Protein AF-A0A163G8I9-F1 (afdb_monomer)

Mean predicted aligned error: 6.13 Å

Solvent-accessible surface area (backbone atoms only — not comp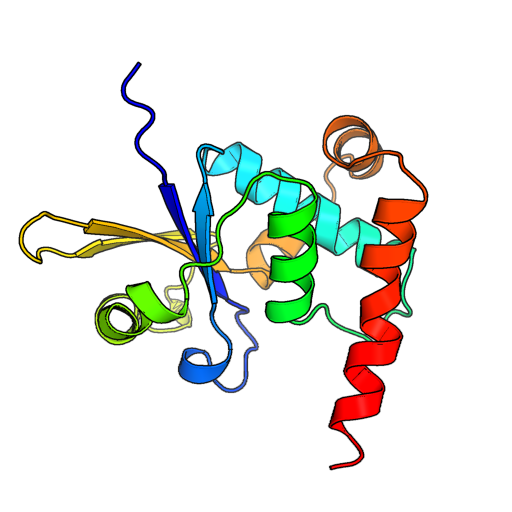arable to full-atom values): 9207 Å² total; per-residue (Å²): 129,90,78,72,63,41,36,38,33,45,38,50,80,87,49,94,46,57,88,78,56,42,41,29,35,36,25,78,66,50,70,73,62,44,51,52,45,52,28,35,52,53,53,52,34,59,74,70,38,67,82,91,63,77,91,50,61,69,58,51,46,55,50,37,40,73,74,64,72,32,40,85,36,36,83,78,48,53,86,50,52,78,75,70,69,72,63,79,93,72,65,53,50,59,49,78,37,81,42,90,52,94,72,74,42,64,38,35,36,35,27,52,53,47,35,44,59,70,49,57,90,52,71,55,66,64,47,35,66,74,68,46,75,94,43,72,67,50,55,50,58,55,49,48,47,62,65,60,59,63,61,66,76,76,116

Organism: NCBI:txid59843

Nearest PDB structures (foldseek):
  8wz4-assembly1_C  TM=2.226E-01  e=1.730E-01  Human respiratory syncytial virus A2

Foldseek 3Di:
DPLQWAKEWEDALPDPDCLPQIWIKTGSDDDVLVLLLLLLLQVLLPVQDPPVDGDGPVLVVVLCVVFVVMGTCRVVCSVVVVQVDDDSVPDAQWDWGFDVDVVIDIYIYGHSVNSNVVCPPPPSVVSNVVNPDPDPVSSVSSHCVVVVVVVVVVD

pLDDT: mean 85.84, std 14.05, range [36.91, 97.31]

Radius of gyration: 15.56 Å; Cα contacts (8 Å, |Δi|>4): 188; chains: 1; bounding box: 34×44×44 Å

Secondary structure (DSSP, 8-state):
-----EEEEEE-TT-S-HHHH-EEEEESS-HHHHHHHHHHHHHHHHHHS-TTPPPPHHHHHHHHHHHS-PEE-HHHHGGGGGGG---GGG--SEEEEEE-SSS-EEEEEEEHHHHHHHHTTS-HHHHHHHHS---HHHHHHHHTHHHHHHHSS--

Sequence (155 aa):
MDTSENTYKITHYYSRNHEKYSVFVQTEINLPQFIDILGAIIFKFEELVPEQDCMDEQHLISILTKFFNVKDVTKKCQGHMKYTRIPLDQWEITNTFLISDNPTFVITQIDLYEVREFCNGIDLNEKMENLLPQSKEFELEIRRGHEFYYSRVST

Structure (mmCIF, N/CA/C/O backbone):
data_AF-A0A163G8I9-F1
#
_entry.id   AF-A0A163G8I9-F1
#
loop_
_atom_site.group_PDB
_atom_site.id
_atom_site.type_symbol
_atom_site.label_atom_id
_atom_site.label_alt_id
_atom_site.label_comp_id
_atom_site.label_asym_id
_atom_site.label_entity_id
_atom_site.label_seq_id
_atom_site.pdbx_PDB_ins_code
_atom_site.Cartn_x
_atom_site.Cartn_y
_atom_site.Cartn_z
_atom_site.occupancy
_atom_site.B_iso_or_equiv
_atom_site.auth_seq_id
_atom_site.auth_comp_id
_atom_site.auth_asym_id
_atom_site.auth_atom_id
_atom_site.pdbx_PDB_model_num
ATOM 1 N N . MET A 1 1 ? -14.678 16.054 -12.159 1.00 39.62 1 MET A N 1
ATOM 2 C CA . MET A 1 1 ? -13.207 15.966 -12.191 1.00 39.62 1 MET A CA 1
ATOM 3 C C . MET A 1 1 ? -12.906 14.571 -12.671 1.00 39.62 1 MET A C 1
ATOM 5 O O . MET A 1 1 ? -13.519 13.653 -12.149 1.00 39.62 1 MET A O 1
ATOM 9 N N . ASP A 1 2 ? -12.101 14.437 -13.716 1.00 38.75 2 ASP A N 1
ATOM 10 C CA . ASP A 1 2 ? -11.660 13.132 -14.201 1.00 38.75 2 ASP A CA 1
ATOM 11 C C . ASP A 1 2 ? -10.697 12.592 -13.133 1.00 38.75 2 ASP A C 1
AT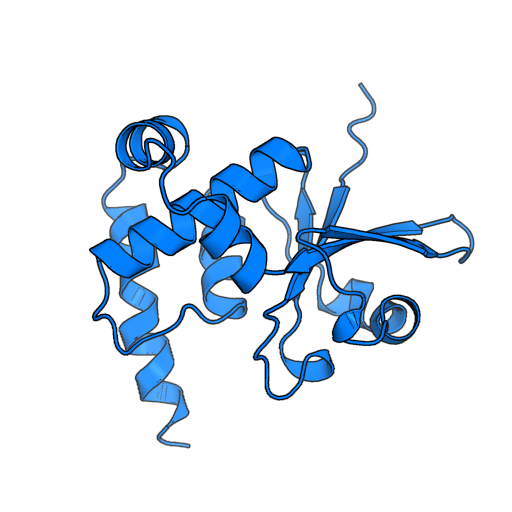OM 13 O O . ASP A 1 2 ? -9.550 13.032 -13.050 1.00 38.75 2 ASP A O 1
ATOM 17 N N . THR A 1 3 ? -11.195 11.794 -12.187 1.00 47.97 3 THR A N 1
ATOM 18 C CA . THR A 1 3 ? -10.354 11.183 -11.155 1.00 47.97 3 THR A CA 1
ATOM 19 C C . THR A 1 3 ? -9.612 10.030 -11.811 1.00 47.97 3 THR A C 1
ATOM 21 O O . THR A 1 3 ? -10.087 8.900 -11.874 1.00 47.97 3 THR A O 1
ATOM 24 N N . SER A 1 4 ? -8.448 10.328 -12.391 1.00 73.38 4 SER A N 1
ATOM 25 C CA . SER A 1 4 ? -7.577 9.285 -12.916 1.00 73.38 4 SER A CA 1
ATOM 26 C C . SER A 1 4 ? -7.119 8.409 -11.751 1.00 73.38 4 SER A C 1
ATOM 28 O O . SER A 1 4 ? -6.387 8.878 -10.880 1.00 73.38 4 SE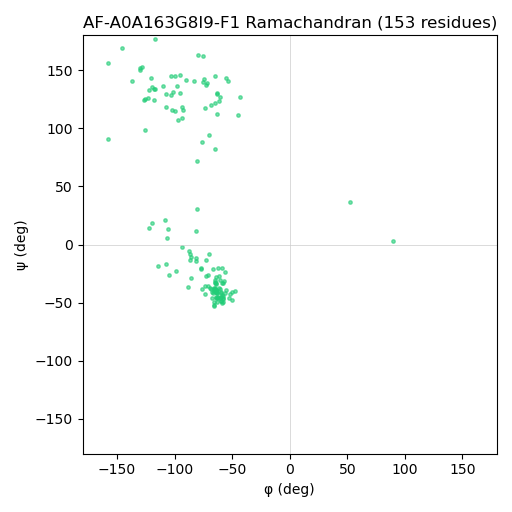R A O 1
ATOM 30 N N . GLU A 1 5 ? -7.563 7.155 -11.720 1.00 87.19 5 GLU A N 1
ATOM 31 C CA . GLU A 1 5 ? -7.122 6.184 -10.720 1.00 87.19 5 GLU A CA 1
ATOM 32 C C . GLU A 1 5 ? -5.603 5.975 -10.826 1.00 87.19 5 GLU A C 1
ATOM 34 O O . GLU A 1 5 ? -5.068 5.661 -11.895 1.00 87.19 5 GLU A O 1
ATOM 39 N N . ASN A 1 6 ? -4.900 6.128 -9.706 1.00 94.06 6 ASN A N 1
ATOM 40 C CA . ASN A 1 6 ? -3.476 5.843 -9.593 1.00 94.06 6 ASN A CA 1
ATOM 41 C C . ASN A 1 6 ? -3.263 4.332 -9.539 1.00 94.06 6 ASN A C 1
ATOM 43 O O . ASN A 1 6 ? -4.017 3.630 -8.867 1.00 94.06 6 ASN A O 1
ATOM 47 N N . THR A 1 7 ? -2.224 3.828 -10.210 1.00 96.00 7 THR A N 1
ATOM 48 C CA . THR A 1 7 ? -1.824 2.417 -10.102 1.00 96.00 7 THR A CA 1
ATOM 49 C C . THR A 1 7 ? -0.540 2.296 -9.295 1.00 96.00 7 THR A C 1
ATOM 51 O O . THR A 1 7 ? 0.513 2.788 -9.711 1.00 96.00 7 THR A O 1
ATOM 54 N N . TYR A 1 8 ? -0.620 1.587 -8.173 1.00 96.81 8 TYR A N 1
ATOM 55 C CA . TYR A 1 8 ? 0.517 1.311 -7.305 1.00 96.81 8 TYR A CA 1
ATOM 56 C C . TYR A 1 8 ? 0.911 -0.159 -7.368 1.00 96.81 8 TYR A C 1
ATOM 58 O O . TYR A 1 8 ? 0.052 -1.039 -7.328 1.00 96.81 8 TYR A O 1
ATOM 66 N N . LYS A 1 9 ? 2.215 -0.426 -7.450 1.00 95.88 9 LYS A N 1
ATOM 67 C CA . LYS A 1 9 ? 2.798 -1.752 -7.226 1.00 95.88 9 LYS A CA 1
ATOM 68 C C . LYS A 1 9 ? 3.349 -1.781 -5.808 1.00 95.88 9 LYS A C 1
ATOM 70 O O . LYS A 1 9 ? 4.303 -1.072 -5.520 1.00 95.88 9 LYS A O 1
ATOM 75 N N . ILE A 1 10 ? 2.784 -2.606 -4.947 1.00 95.44 10 ILE A N 1
ATOM 76 C CA . ILE A 1 10 ? 3.254 -2.780 -3.577 1.00 95.44 10 ILE A CA 1
ATOM 77 C C . ILE A 1 10 ? 4.192 -3.987 -3.547 1.00 95.44 10 ILE A C 1
ATOM 79 O O . ILE A 1 10 ? 3.885 -5.050 -4.096 1.00 95.44 10 ILE A O 1
ATOM 83 N N . THR A 1 11 ? 5.365 -3.806 -2.953 1.00 92.88 11 THR A N 1
ATOM 84 C CA . THR A 1 11 ? 6.386 -4.844 -2.807 1.00 92.88 11 THR A CA 1
ATOM 85 C C . THR A 1 11 ? 7.134 -4.658 -1.494 1.00 92.88 11 THR A C 1
ATOM 87 O O . THR A 1 11 ? 7.014 -3.621 -0.854 1.00 92.88 11 THR A O 1
ATOM 90 N N . HIS A 1 12 ? 7.932 -5.650 -1.120 1.00 90.44 12 HIS A N 1
ATOM 91 C CA . HIS A 1 12 ? 8.833 -5.576 0.018 1.00 90.44 12 HIS A CA 1
ATOM 92 C C . HIS A 1 12 ? 10.280 -5.837 -0.422 1.00 90.44 12 HIS A C 1
ATOM 94 O O . HIS A 1 12 ? 10.521 -6.808 -1.146 1.00 90.44 12 HIS A O 1
ATOM 100 N N . TYR A 1 13 ? 11.236 -5.014 0.018 1.00 87.44 13 TYR A N 1
ATOM 101 C CA . TYR A 1 13 ? 12.664 -5.096 -0.321 1.00 87.44 13 TYR A CA 1
ATOM 102 C C . TYR A 1 13 ? 13.239 -6.490 -0.061 1.00 87.44 13 TYR A C 1
ATOM 104 O O . TYR A 1 13 ? 13.875 -7.092 -0.921 1.00 87.44 13 TYR A O 1
ATOM 112 N N . TYR A 1 14 ? 12.923 -7.063 1.102 1.00 85.44 14 TYR A N 1
ATOM 113 C CA . TYR A 1 14 ? 13.361 -8.409 1.492 1.00 85.44 14 TYR A CA 1
ATOM 114 C C . TYR A 1 14 ? 12.518 -9.560 0.910 1.00 85.44 14 TYR A C 1
ATOM 116 O O . TYR A 1 14 ? 12.641 -10.705 1.355 1.00 85.44 14 TYR A O 1
ATOM 124 N N . SER A 1 15 ? 11.639 -9.297 -0.063 1.00 85.06 15 SER A N 1
ATOM 125 C CA . SER A 1 15 ? 10.821 -10.354 -0.661 1.00 85.06 15 SER A CA 1
ATOM 126 C C . SER A 1 15 ? 11.696 -11.395 -1.362 1.00 85.06 15 SER A C 1
ATOM 128 O O . SER A 1 15 ? 12.526 -11.086 -2.212 1.00 85.06 15 SER A O 1
ATOM 130 N N . ARG A 1 16 ? 11.466 -12.679 -1.060 1.00 83.38 16 ARG A N 1
ATOM 131 C CA . ARG A 1 16 ? 12.202 -13.793 -1.691 1.00 83.38 16 ARG A CA 1
ATOM 132 C C . ARG A 1 16 ? 11.906 -13.935 -3.186 1.00 83.38 16 ARG A C 1
ATOM 134 O O . ARG A 1 16 ? 12.649 -14.610 -3.894 1.00 83.38 16 ARG A O 1
ATOM 141 N N . ASN A 1 17 ? 10.780 -13.388 -3.644 1.00 86.19 17 ASN A N 1
ATOM 142 C CA . ASN A 1 17 ? 10.371 -13.419 -5.041 1.00 86.19 17 ASN A CA 1
ATOM 143 C C . ASN A 1 17 ? 9.376 -12.285 -5.334 1.00 86.19 17 ASN A C 1
ATOM 145 O O . ASN A 1 17 ? 8.162 -12.473 -5.238 1.00 86.19 17 ASN A O 1
ATOM 149 N N . HIS A 1 18 ? 9.893 -11.130 -5.749 1.00 86.38 18 HIS A N 1
ATOM 150 C CA . HIS A 1 18 ? 9.067 -9.976 -6.116 1.00 86.38 18 HIS A CA 1
ATOM 151 C C . HIS A 1 18 ? 8.070 -10.294 -7.241 1.00 86.38 18 HIS A C 1
ATOM 153 O O . HIS A 1 18 ? 6.957 -9.789 -7.242 1.00 86.38 18 HIS A O 1
ATOM 159 N N . GLU A 1 19 ? 8.412 -11.173 -8.189 1.00 84.75 19 GLU A N 1
ATOM 160 C CA . GLU A 1 19 ? 7.488 -11.538 -9.273 1.00 84.75 19 GLU A CA 1
ATOM 161 C C . GLU A 1 19 ? 6.235 -12.256 -8.782 1.00 84.75 19 GLU A C 1
ATOM 163 O O . GLU A 1 19 ? 5.166 -12.109 -9.372 1.00 84.75 19 GLU A O 1
ATOM 168 N N . LYS A 1 20 ? 6.382 -13.039 -7.714 1.00 84.56 20 LYS A N 1
ATOM 169 C CA . LYS A 1 20 ? 5.303 -13.830 -7.132 1.00 84.56 20 LYS A CA 1
ATOM 170 C C . LYS A 1 20 ? 4.506 -13.052 -6.089 1.00 84.56 20 LYS A C 1
ATOM 172 O O . LYS A 1 20 ? 3.305 -13.282 -5.978 1.00 84.56 20 LYS A O 1
ATOM 177 N N . TYR A 1 21 ? 5.176 -12.207 -5.308 1.00 86.81 21 TYR A N 1
ATOM 178 C CA . TYR A 1 21 ? 4.594 -11.604 -4.108 1.00 86.81 21 TYR A CA 1
ATOM 179 C C . TYR A 1 21 ? 4.264 -10.120 -4.251 1.00 86.81 21 TYR A C 1
ATOM 181 O O . TYR A 1 21 ? 3.461 -9.627 -3.471 1.00 86.81 21 TYR A O 1
ATOM 189 N N . SER A 1 22 ? 4.803 -9.408 -5.251 1.00 91.31 22 SER A N 1
ATOM 190 C CA . SER A 1 22 ? 4.345 -8.042 -5.519 1.00 91.31 22 SER A CA 1
ATOM 191 C C . SER A 1 22 ? 2.889 -8.036 -5.966 1.00 91.31 22 SER A C 1
ATOM 193 O O . SER A 1 22 ? 2.434 -8.904 -6.717 1.00 91.31 22 SER A O 1
ATOM 195 N N . VAL A 1 23 ? 2.181 -6.996 -5.553 1.00 94.19 23 VAL A N 1
ATOM 196 C CA . VAL A 1 23 ? 0.752 -6.843 -5.809 1.00 94.19 23 VAL A CA 1
ATOM 197 C C . VAL A 1 23 ? 0.474 -5.488 -6.432 1.00 94.19 23 VAL A C 1
ATOM 199 O O . VAL A 1 23 ? 1.235 -4.544 -6.230 1.00 94.19 23 VAL A O 1
ATOM 202 N N . PHE A 1 24 ? -0.593 -5.385 -7.219 1.00 95.50 24 PHE A N 1
ATOM 203 C CA . PHE A 1 24 ? -0.965 -4.131 -7.867 1.00 95.50 24 PHE A CA 1
ATOM 204 C C . PHE A 1 24 ? -2.339 -3.683 -7.425 1.00 95.50 24 PHE A C 1
ATOM 206 O O . PHE A 1 24 ? -3.289 -4.466 -7.422 1.00 95.50 24 PHE A O 1
ATOM 213 N N . VAL A 1 25 ? -2.449 -2.395 -7.136 1.00 96.81 25 VAL A N 1
ATOM 214 C CA . VAL A 1 25 ? -3.691 -1.777 -6.703 1.00 96.81 25 VAL A CA 1
ATOM 215 C C . VAL A 1 25 ? -4.011 -0.525 -7.507 1.00 96.81 25 VAL A C 1
ATOM 217 O O . VAL A 1 25 ? -3.108 0.166 -7.978 1.00 96.81 25 VAL A O 1
ATOM 220 N N . GLN A 1 26 ? -5.303 -0.240 -7.658 1.00 96.94 26 GLN A N 1
ATOM 221 C CA . GLN A 1 26 ? -5.823 0.999 -8.229 1.00 96.94 26 GLN A CA 1
ATOM 222 C C . GLN A 1 26 ? -6.646 1.766 -7.197 1.00 96.94 26 GLN A C 1
ATOM 224 O O . GLN A 1 26 ? -7.469 1.175 -6.496 1.00 96.94 26 GLN A O 1
ATOM 229 N N . THR A 1 27 ? -6.414 3.073 -7.088 1.00 96.56 27 THR A N 1
ATOM 230 C CA . THR A 1 27 ? -7.103 3.934 -6.118 1.00 96.56 27 THR A CA 1
ATOM 231 C C . THR A 1 27 ? -7.085 5.402 -6.538 1.00 96.56 27 THR A C 1
ATOM 233 O O . THR A 1 27 ? -6.203 5.841 -7.270 1.00 96.56 27 THR A O 1
ATOM 236 N N . GLU A 1 28 ? -8.046 6.180 -6.051 1.00 95.88 28 GLU A N 1
ATOM 237 C 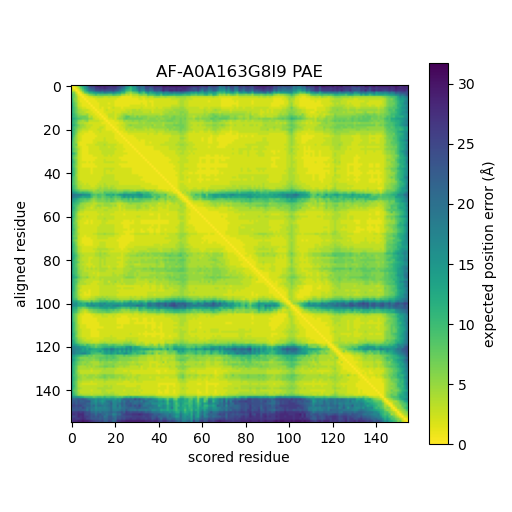CA . GLU A 1 28 ? -8.054 7.643 -6.181 1.00 95.88 28 GLU A CA 1
ATOM 238 C C . GLU A 1 28 ? -7.169 8.329 -5.124 1.00 95.88 28 GLU A C 1
ATOM 240 O O . GLU A 1 28 ? -6.887 9.523 -5.229 1.00 95.88 28 GLU A O 1
ATOM 245 N N . ILE A 1 29 ? -6.707 7.583 -4.112 1.00 95.75 29 ILE A N 1
A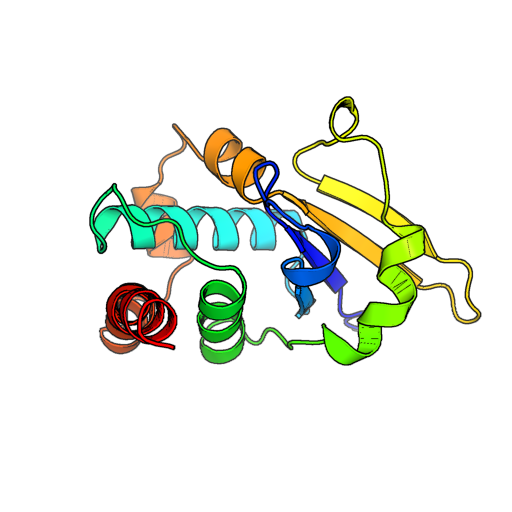TOM 246 C CA . ILE A 1 29 ? -5.795 8.088 -3.083 1.00 95.75 29 ILE A CA 1
ATOM 247 C C . ILE A 1 29 ? -4.478 8.490 -3.757 1.00 95.75 29 ILE A C 1
ATOM 249 O O . ILE A 1 29 ? -3.917 7.732 -4.551 1.00 95.75 29 ILE A O 1
ATOM 253 N N . ASN A 1 30 ? -3.999 9.699 -3.464 1.00 95.31 30 ASN A N 1
ATOM 254 C CA . ASN A 1 30 ? -2.727 10.190 -3.991 1.00 95.31 30 ASN A CA 1
ATOM 255 C C . ASN A 1 30 ? -1.530 9.539 -3.280 1.00 95.31 30 ASN A C 1
ATOM 257 O O . ASN A 1 30 ? -1.658 9.006 -2.181 1.00 95.31 30 ASN A O 1
ATOM 261 N N . LEU A 1 31 ? -0.349 9.615 -3.894 1.00 95.00 31 LEU A N 1
ATOM 262 C CA . LEU A 1 31 ? 0.820 8.865 -3.434 1.00 95.00 31 LEU A CA 1
ATOM 263 C C . LEU A 1 31 ? 1.249 9.207 -1.990 1.00 95.00 31 LEU A C 1
ATOM 265 O O . LEU A 1 31 ? 1.401 8.264 -1.216 1.00 95.00 31 LEU A O 1
ATOM 269 N N . PRO A 1 32 ? 1.394 10.487 -1.580 1.00 93.69 32 PRO A N 1
ATOM 270 C CA . PRO A 1 32 ? 1.738 10.814 -0.193 1.00 93.69 32 PRO A CA 1
ATOM 271 C C . PRO A 1 32 ? 0.738 10.261 0.827 1.00 93.69 32 PRO A C 1
ATOM 273 O O . PRO A 1 32 ? 1.134 9.613 1.791 1.00 93.69 32 PRO A O 1
ATOM 276 N N . GLN A 1 33 ? -0.562 10.449 0.580 1.00 94.44 33 GLN A N 1
ATOM 277 C CA . GLN A 1 33 ? -1.605 9.940 1.470 1.00 94.44 33 GLN A CA 1
ATOM 278 C C . GLN A 1 33 ? -1.613 8.408 1.509 1.00 94.44 33 GLN A C 1
ATOM 280 O O . GLN A 1 33 ? -1.848 7.814 2.558 1.00 94.44 33 GLN A O 1
ATOM 285 N N . PHE A 1 34 ? -1.353 7.759 0.374 1.00 96.31 34 PHE A N 1
ATOM 286 C CA . PHE A 1 34 ? -1.312 6.307 0.302 1.00 96.31 34 PHE A CA 1
ATOM 287 C C . PHE A 1 34 ? -0.121 5.736 1.079 1.00 96.31 34 PHE A C 1
ATOM 289 O O . PHE A 1 34 ? -0.303 4.774 1.816 1.00 96.31 34 PHE A O 1
ATOM 296 N N . ILE A 1 35 ? 1.061 6.360 0.996 1.00 95.06 35 ILE A N 1
ATOM 297 C CA . ILE A 1 35 ? 2.234 6.007 1.817 1.00 95.06 35 ILE A CA 1
ATOM 298 C C . ILE A 1 35 ? 1.908 6.118 3.310 1.00 95.06 35 ILE A C 1
ATOM 300 O O . ILE A 1 35 ? 2.201 5.193 4.063 1.00 95.06 35 ILE A O 1
ATOM 304 N N . ASP A 1 36 ? 1.253 7.203 3.729 1.00 93.81 36 ASP A N 1
ATOM 305 C CA . ASP A 1 36 ? 0.873 7.393 5.132 1.00 93.81 36 ASP A CA 1
ATOM 306 C C . ASP A 1 36 ? -0.125 6.330 5.618 1.00 93.81 36 ASP A C 1
ATOM 308 O O . ASP A 1 36 ? 0.013 5.816 6.728 1.00 93.81 36 ASP A O 1
ATOM 312 N N . ILE A 1 37 ? -1.102 5.956 4.782 1.00 95.88 37 ILE A N 1
ATOM 313 C CA . ILE A 1 37 ? -2.048 4.870 5.080 1.00 95.88 37 ILE A CA 1
ATOM 314 C C . ILE A 1 37 ? -1.314 3.532 5.206 1.00 95.88 37 ILE A C 1
ATOM 316 O O . ILE A 1 37 ? -1.559 2.793 6.158 1.00 95.88 37 ILE A O 1
ATOM 320 N N . LEU A 1 38 ? -0.408 3.221 4.274 1.00 95.75 38 LEU A N 1
ATOM 321 C CA . LEU A 1 38 ? 0.389 1.995 4.312 1.00 95.75 38 LEU A CA 1
ATOM 322 C C . LEU A 1 38 ? 1.233 1.922 5.588 1.00 95.75 38 LEU A C 1
ATOM 324 O O . LEU A 1 38 ? 1.181 0.913 6.288 1.00 95.75 38 LEU A O 1
ATOM 328 N N . GLY A 1 39 ? 1.941 3.002 5.925 1.00 93.81 39 GLY A N 1
ATOM 329 C CA . GLY A 1 39 ? 2.712 3.100 7.162 1.00 93.81 39 GLY A CA 1
ATOM 330 C C . GLY A 1 39 ? 1.833 2.895 8.396 1.00 93.81 39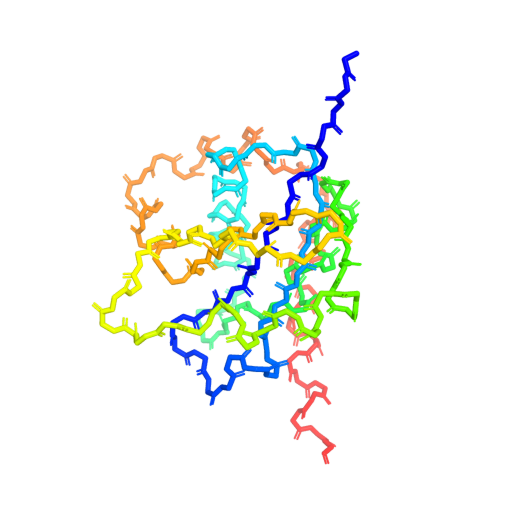 GLY A C 1
ATOM 331 O O . GLY A 1 39 ? 2.136 2.047 9.231 1.00 93.81 39 GLY A O 1
ATOM 332 N N . ALA A 1 40 ? 0.699 3.595 8.486 1.00 94.69 40 ALA A N 1
ATOM 333 C CA . ALA A 1 40 ? -0.228 3.454 9.608 1.00 94.69 40 ALA A CA 1
ATOM 334 C C . ALA A 1 40 ? -0.767 2.017 9.752 1.00 94.69 40 ALA A C 1
ATOM 336 O O . ALA A 1 40 ? -0.850 1.507 10.867 1.00 94.69 40 ALA A O 1
ATOM 337 N N . ILE A 1 41 ? -1.090 1.339 8.644 1.00 94.69 41 ILE A N 1
ATOM 338 C CA . ILE A 1 41 ? -1.525 -0.067 8.659 1.00 94.69 41 ILE A CA 1
ATOM 339 C C . ILE A 1 41 ? -0.408 -0.986 9.173 1.00 94.69 41 ILE A C 1
ATOM 341 O O . ILE A 1 41 ? -0.688 -1.853 10.003 1.00 94.69 41 ILE A O 1
ATOM 345 N N . ILE A 1 42 ? 0.835 -0.798 8.710 1.00 92.81 42 ILE A N 1
ATOM 346 C CA . ILE A 1 42 ? 1.997 -1.588 9.153 1.00 92.81 42 ILE A CA 1
ATOM 347 C C . ILE A 1 42 ? 2.189 -1.439 10.664 1.00 92.81 42 ILE A C 1
ATOM 349 O O . ILE A 1 42 ? 2.222 -2.441 11.374 1.00 92.81 42 ILE A O 1
ATOM 353 N N . PHE A 1 43 ? 2.218 -0.208 11.178 1.00 91.69 43 PHE A N 1
ATOM 354 C CA . PHE A 1 43 ? 2.385 0.021 12.615 1.00 91.69 43 PHE A CA 1
ATOM 355 C C . PHE A 1 43 ? 1.206 -0.496 13.435 1.00 91.69 43 PHE A C 1
ATOM 357 O O . PHE A 1 43 ? 1.410 -1.082 14.498 1.00 91.69 43 PHE A O 1
ATOM 364 N N . LYS A 1 44 ? -0.029 -0.367 12.934 1.00 92.75 44 LYS A N 1
ATOM 365 C CA . LYS A 1 44 ? -1.184 -0.949 13.624 1.00 92.75 44 LYS A CA 1
ATOM 366 C C . LYS A 1 44 ? -1.111 -2.473 13.662 1.00 92.75 44 LYS A C 1
ATOM 368 O O . LYS A 1 44 ? -1.561 -3.084 14.624 1.00 92.75 44 LYS A O 1
ATOM 373 N N . PHE A 1 45 ? -0.546 -3.106 12.640 1.00 91.88 45 PHE A N 1
ATOM 374 C CA . PHE A 1 45 ? -0.288 -4.540 12.668 1.00 91.88 45 PHE A CA 1
ATOM 375 C C . PHE A 1 45 ? 0.789 -4.908 13.689 1.00 91.88 45 PHE A C 1
ATOM 377 O O . PHE A 1 45 ? 0.532 -5.798 14.492 1.00 91.88 45 PHE A O 1
ATOM 384 N N . GLU A 1 46 ? 1.912 -4.185 13.737 1.00 89.44 46 GLU A N 1
ATOM 385 C CA . GLU A 1 46 ? 2.959 -4.366 14.759 1.00 89.44 46 GLU A CA 1
ATOM 386 C C . GLU A 1 46 ? 2.417 -4.167 16.198 1.00 89.44 46 GLU A C 1
ATOM 388 O O . GLU A 1 46 ? 2.845 -4.852 17.123 1.00 89.44 46 GLU A O 1
ATOM 393 N N . GLU A 1 47 ? 1.434 -3.277 16.407 1.00 89.12 47 GLU A N 1
ATOM 394 C CA . GLU A 1 47 ? 0.766 -3.079 17.708 1.00 89.12 47 GLU A CA 1
ATOM 395 C C . GLU A 1 47 ? -0.119 -4.276 18.104 1.00 89.12 47 GLU A C 1
ATOM 397 O O . GLU A 1 47 ? -0.244 -4.627 19.282 1.00 89.12 47 GLU A O 1
ATOM 402 N N . LEU A 1 48 ? -0.797 -4.883 17.127 1.00 89.00 48 LEU A N 1
ATOM 403 C CA . LEU A 1 48 ? -1.834 -5.883 17.378 1.00 89.00 48 LEU A CA 1
ATOM 404 C C . LEU A 1 48 ? -1.335 -7.330 17.239 1.00 89.00 48 LEU A C 1
ATOM 406 O O . LEU A 1 48 ? -1.967 -8.229 17.802 1.00 89.00 48 LEU A O 1
ATOM 410 N N . VAL A 1 49 ? -0.257 -7.580 16.502 1.00 85.75 49 VAL A N 1
ATOM 411 C CA . VAL A 1 49 ? 0.243 -8.916 16.145 1.00 85.75 49 VAL A CA 1
ATOM 412 C C . VAL A 1 49 ? 1.672 -9.090 16.682 1.00 85.75 49 VAL A C 1
ATOM 414 O O . VAL A 1 49 ? 2.419 -8.118 16.715 1.00 85.75 49 VAL A O 1
ATOM 417 N N . PRO A 1 50 ? 2.066 -10.291 17.158 1.00 79.06 50 PRO A N 1
ATOM 418 C CA . PRO A 1 50 ? 3.411 -10.514 17.685 1.00 79.06 50 PRO A CA 1
ATOM 419 C C . PRO A 1 50 ? 4.532 -10.136 16.703 1.00 79.06 50 PRO A C 1
ATOM 421 O O . PRO A 1 50 ? 4.437 -10.412 15.512 1.00 79.06 50 PRO A O 1
ATOM 424 N N . GLU A 1 51 ? 5.626 -9.590 17.238 1.00 68.38 51 GLU A N 1
ATOM 425 C CA . GLU A 1 51 ? 6.765 -9.016 16.496 1.00 68.38 51 GLU A CA 1
ATOM 426 C C . GLU A 1 51 ? 7.435 -9.981 15.500 1.00 68.38 51 GLU A C 1
ATOM 428 O O . GLU A 1 51 ? 8.069 -9.552 14.540 1.00 68.38 51 GLU A O 1
ATOM 433 N N . GLN A 1 52 ? 7.303 -11.296 15.703 1.00 68.81 52 GLN A N 1
ATOM 434 C CA . GLN A 1 52 ? 7.864 -12.289 14.785 1.00 68.81 52 GLN A CA 1
ATOM 435 C C . GLN A 1 52 ? 7.127 -12.412 13.439 1.00 68.81 52 GLN A C 1
ATOM 437 O O . GLN A 1 52 ? 7.658 -13.057 12.530 1.00 68.81 52 GLN A O 1
ATOM 442 N N . ASP A 1 53 ? 5.925 -11.844 13.313 1.00 73.38 53 ASP A N 1
ATOM 443 C CA . ASP A 1 53 ? 5.125 -11.919 12.094 1.00 73.38 53 ASP A CA 1
ATOM 444 C C . ASP A 1 53 ? 5.301 -10.647 11.252 1.00 73.38 53 ASP A C 1
ATOM 446 O O . ASP A 1 53 ? 5.241 -9.529 11.755 1.00 73.38 53 ASP A O 1
ATOM 450 N N . CYS A 1 54 ? 5.464 -10.816 9.939 1.00 76.00 54 CYS A N 1
ATOM 451 C CA . CYS A 1 54 ? 5.426 -9.714 8.976 1.00 76.00 54 CYS A CA 1
ATOM 452 C C . CYS A 1 54 ? 4.086 -9.720 8.239 1.00 76.00 54 CYS A C 1
ATOM 454 O O . CYS A 1 54 ? 3.560 -10.787 7.915 1.00 76.00 54 CYS A O 1
ATOM 456 N N . MET A 1 55 ? 3.566 -8.538 7.903 1.00 83.44 55 MET A N 1
ATOM 457 C CA . MET A 1 55 ? 2.373 -8.438 7.065 1.00 83.44 55 MET A CA 1
ATOM 458 C C . MET A 1 55 ? 2.670 -8.902 5.626 1.00 83.44 55 MET A C 1
ATOM 460 O O . MET A 1 55 ? 3.503 -8.321 4.937 1.00 83.44 55 MET A O 1
ATOM 464 N N . ASP A 1 56 ? 1.961 -9.930 5.163 1.00 84.00 56 ASP A N 1
ATOM 465 C CA . ASP A 1 56 ? 1.929 -10.403 3.776 1.00 84.00 56 ASP A CA 1
ATOM 466 C C . ASP A 1 56 ? 1.109 -9.455 2.903 1.00 84.00 56 ASP A C 1
ATOM 468 O O . ASP A 1 56 ? 0.076 -8.906 3.301 1.00 84.00 56 ASP A O 1
ATOM 472 N N . GLU A 1 57 ? 1.575 -9.273 1.672 1.00 85.12 57 GLU A N 1
ATOM 473 C CA . GLU A 1 57 ? 1.018 -8.302 0.742 1.00 85.12 57 GLU A CA 1
ATOM 474 C C . GLU A 1 57 ? -0.442 -8.613 0.357 1.00 85.12 57 GLU A C 1
ATOM 476 O O . GLU A 1 57 ? -1.210 -7.695 0.067 1.00 85.12 57 GLU A O 1
ATOM 481 N N . GLN A 1 58 ? -0.874 -9.881 0.387 1.00 84.19 58 GLN A N 1
ATOM 482 C CA . GLN A 1 58 ? -2.275 -10.260 0.146 1.00 84.19 58 GLN A CA 1
ATOM 483 C C . GLN A 1 58 ? -3.175 -9.905 1.330 1.00 84.19 58 GLN A C 1
ATOM 485 O O . GLN A 1 58 ? -4.326 -9.510 1.131 1.00 84.19 58 GLN A O 1
ATOM 490 N N . HIS A 1 59 ? -2.658 -10.025 2.554 1.00 89.25 59 HIS A N 1
ATOM 491 C CA . HIS A 1 59 ? -3.367 -9.571 3.750 1.00 89.25 59 HIS A CA 1
ATOM 492 C C . HIS A 1 59 ? -3.508 -8.044 3.744 1.00 89.25 59 HIS A C 1
ATOM 494 O O . HIS A 1 59 ? -4.599 -7.521 3.965 1.00 89.25 59 HIS A O 1
ATOM 500 N N . LEU A 1 60 ? -2.453 -7.324 3.358 1.00 92.38 60 LEU A N 1
ATOM 501 C CA . LEU A 1 60 ? -2.526 -5.880 3.149 1.00 92.38 60 LEU A CA 1
ATOM 502 C C . LEU A 1 60 ? -3.590 -5.500 2.101 1.00 92.38 60 LEU A C 1
ATOM 504 O O . LEU A 1 60 ? -4.393 -4.598 2.342 1.00 92.38 60 LEU A O 1
ATOM 508 N N . ILE A 1 61 ? -3.663 -6.202 0.961 1.00 92.75 61 ILE A N 1
ATOM 509 C CA . ILE A 1 61 ? -4.721 -5.963 -0.039 1.00 92.75 61 ILE A CA 1
ATOM 510 C C . ILE A 1 61 ? -6.114 -6.165 0.549 1.00 92.75 61 ILE A C 1
ATOM 512 O O . ILE A 1 61 ? -7.008 -5.365 0.258 1.00 92.75 61 ILE A O 1
ATOM 516 N N . SER A 1 62 ? -6.344 -7.222 1.336 1.00 92.44 62 SER A N 1
ATOM 517 C CA . SER A 1 62 ? -7.683 -7.480 1.880 1.00 92.44 62 SER A CA 1
ATOM 518 C C . SER A 1 62 ? -8.146 -6.328 2.776 1.00 92.44 62 SER A C 1
ATOM 520 O O . SER A 1 62 ? -9.300 -5.909 2.694 1.00 92.44 62 SER A O 1
ATOM 522 N N . ILE A 1 63 ? -7.228 -5.741 3.548 1.00 95.06 63 ILE A N 1
ATOM 523 C CA . ILE A 1 63 ? -7.485 -4.544 4.354 1.00 95.06 63 ILE A CA 1
ATOM 524 C C . ILE A 1 63 ? -7.770 -3.332 3.454 1.00 95.06 63 ILE A C 1
ATOM 526 O O . ILE A 1 63 ? -8.796 -2.666 3.609 1.00 95.06 63 ILE A O 1
ATOM 530 N N . LEU A 1 64 ? -6.894 -3.056 2.485 1.00 96.75 64 LEU A N 1
ATOM 531 C CA . LEU A 1 64 ? -7.012 -1.900 1.591 1.00 96.75 64 LEU A CA 1
ATOM 532 C C . LEU A 1 64 ? -8.317 -1.915 0.786 1.00 96.75 64 LEU A C 1
ATOM 534 O O . LEU A 1 64 ? -9.019 -0.905 0.694 1.00 96.75 64 LEU A O 1
ATOM 538 N N . THR A 1 65 ? -8.668 -3.071 0.229 1.00 95.56 65 THR A N 1
ATOM 539 C CA . THR A 1 65 ? -9.888 -3.244 -0.571 1.00 95.56 65 THR A CA 1
ATOM 540 C C . THR A 1 65 ? -11.151 -3.077 0.262 1.00 95.56 65 THR A C 1
ATOM 542 O O . THR A 1 65 ? -12.116 -2.465 -0.194 1.00 95.56 65 THR A O 1
ATOM 545 N N . LYS A 1 66 ? -11.136 -3.571 1.502 1.00 96.19 66 LYS A N 1
ATOM 546 C CA . LYS A 1 66 ? -12.293 -3.534 2.395 1.00 96.19 66 LYS A CA 1
ATOM 547 C C . LYS A 1 66 ? -12.545 -2.158 3.009 1.00 96.19 66 LYS A C 1
ATOM 549 O O . LYS A 1 66 ? -13.702 -1.775 3.156 1.00 96.19 66 LYS A O 1
ATOM 554 N N . PHE A 1 67 ? -11.492 -1.424 3.367 1.00 97.25 67 PHE A N 1
ATOM 555 C CA . PHE A 1 67 ? -11.626 -0.210 4.181 1.00 97.25 67 PHE A CA 1
ATOM 556 C C . PHE A 1 67 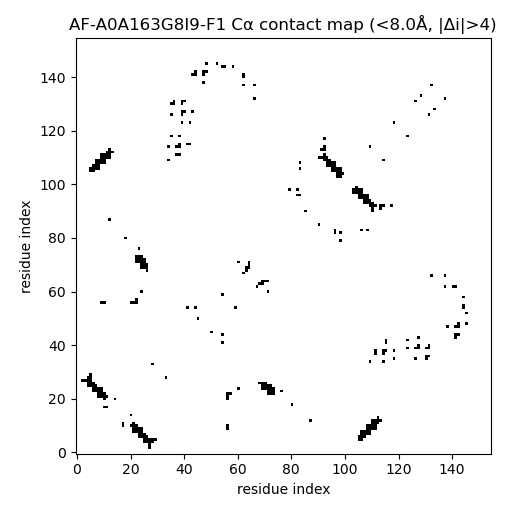? -11.251 1.095 3.474 1.00 97.25 67 PHE A C 1
ATOM 558 O O . PHE A 1 67 ? -11.672 2.155 3.926 1.00 97.25 67 PHE A O 1
ATOM 565 N N . PHE A 1 68 ? -10.503 1.040 2.369 1.00 96.25 68 PHE A N 1
ATOM 566 C CA . PHE A 1 68 ? -9.930 2.233 1.730 1.00 96.25 68 PHE A CA 1
ATOM 567 C C . PHE A 1 68 ? -10.364 2.417 0.269 1.00 96.25 68 PHE A C 1
ATOM 569 O O . PHE A 1 68 ? -9.766 3.209 -0.455 1.00 96.25 68 PHE A O 1
ATOM 576 N N . ASN A 1 69 ? -11.406 1.700 -0.175 1.00 94.56 69 ASN A N 1
ATOM 577 C CA . ASN A 1 69 ? -11.917 1.748 -1.554 1.00 94.56 69 ASN A CA 1
ATOM 578 C C . ASN A 1 69 ? -10.816 1.509 -2.612 1.00 94.56 69 ASN A C 1
ATOM 580 O O . ASN A 1 69 ? -10.791 2.122 -3.678 1.00 94.56 69 ASN A O 1
ATOM 584 N N . VAL A 1 70 ? -9.872 0.623 -2.292 1.00 97.00 70 VAL A N 1
ATOM 585 C CA . VAL A 1 70 ? -8.778 0.232 -3.183 1.00 97.00 70 VAL A CA 1
ATOM 586 C C . VAL A 1 70 ? -9.211 -0.971 -4.020 1.00 97.00 70 VAL A C 1
ATOM 588 O O . VAL A 1 70 ? -9.880 -1.876 -3.528 1.00 97.00 70 VAL A O 1
ATOM 591 N N . LYS A 1 71 ? -8.823 -1.019 -5.293 1.00 97.31 71 LYS A N 1
ATOM 592 C CA . LYS A 1 71 ? -9.094 -2.155 -6.186 1.00 97.31 71 LYS A CA 1
ATOM 593 C C . LYS A 1 71 ? -7.838 -2.997 -6.353 1.00 97.31 71 LYS A C 1
ATOM 595 O O . LYS A 1 71 ? -6.806 -2.462 -6.741 1.00 97.31 71 LYS A O 1
ATOM 600 N N . ASP A 1 72 ? -7.928 -4.306 -6.138 1.00 96.75 72 ASP A N 1
ATOM 601 C CA . ASP A 1 72 ? -6.866 -5.235 -6.536 1.00 96.75 72 ASP A CA 1
ATOM 602 C C . ASP A 1 72 ? -6.881 -5.420 -8.060 1.00 96.75 72 ASP A C 1
ATOM 604 O O . ASP A 1 72 ? -7.851 -5.911 -8.644 1.00 96.75 72 ASP A O 1
ATOM 608 N N . VAL A 1 73 ? -5.789 -5.022 -8.710 1.00 95.31 73 VAL A N 1
ATOM 609 C CA . VAL A 1 73 ? -5.587 -5.150 -10.158 1.00 95.31 73 VAL A CA 1
ATOM 610 C C . VAL A 1 73 ? -4.375 -6.010 -10.501 1.00 95.31 73 VAL A C 1
ATOM 612 O O . VAL A 1 73 ? -3.909 -6.001 -11.642 1.00 95.31 73 VAL A O 1
ATOM 615 N N . THR A 1 74 ? -3.895 -6.815 -9.550 1.00 93.50 74 THR A N 1
ATOM 616 C CA . THR A 1 74 ? -2.700 -7.660 -9.689 1.00 93.50 74 THR A CA 1
ATOM 617 C C . THR A 1 74 ? -2.733 -8.506 -10.959 1.00 93.50 74 THR A C 1
ATOM 619 O O . THR A 1 74 ? -1.789 -8.480 -11.747 1.00 93.50 74 THR A O 1
ATOM 622 N N . LYS A 1 75 ? -3.854 -9.187 -11.239 1.00 92.75 75 LYS A N 1
ATOM 623 C CA . LYS A 1 75 ? -4.011 -10.006 -12.457 1.00 92.75 75 LYS A CA 1
ATOM 624 C C . LYS A 1 75 ? -3.958 -9.183 -13.747 1.00 92.75 75 LYS A C 1
ATOM 626 O O . LYS A 1 75 ? -3.371 -9.630 -14.727 1.00 92.75 75 LYS A O 1
ATOM 631 N N . LYS A 1 76 ? -4.559 -7.989 -13.751 1.00 91.50 76 LYS A N 1
ATOM 632 C CA . LYS A 1 76 ? -4.584 -7.089 -14.917 1.00 91.50 76 LYS A CA 1
ATOM 633 C C . LYS A 1 76 ? -3.188 -6.537 -15.211 1.00 91.50 76 LYS A C 1
ATOM 635 O O . LYS A 1 76 ? -2.809 -6.428 -16.371 1.00 91.50 76 LYS A O 1
ATOM 640 N N . CYS A 1 77 ? -2.420 -6.229 -14.167 1.00 89.88 77 CYS A N 1
ATOM 641 C CA . CYS A 1 77 ? -1.102 -5.608 -14.282 1.00 89.88 77 CYS A CA 1
ATOM 642 C C . CYS A 1 77 ? 0.066 -6.607 -14.299 1.00 89.88 77 CYS A C 1
ATOM 644 O O . CYS A 1 77 ? 1.208 -6.193 -14.491 1.00 89.88 77 CYS A O 1
ATOM 646 N N . GLN A 1 78 ? -0.184 -7.914 -14.173 1.00 87.25 78 GLN A N 1
ATOM 647 C CA . GLN A 1 78 ? 0.867 -8.938 -14.137 1.00 87.25 78 GLN A CA 1
ATOM 648 C C . GLN A 1 78 ? 1.801 -8.878 -15.359 1.00 87.25 78 GLN A C 1
ATOM 650 O O . GLN A 1 78 ? 3.019 -9.006 -15.221 1.00 87.25 78 GLN A O 1
ATOM 655 N N . GLY A 1 79 ? 1.256 -8.609 -16.552 1.00 87.81 79 GLY A N 1
ATOM 656 C CA . GLY A 1 79 ? 2.039 -8.454 -17.786 1.00 87.81 79 GLY A CA 1
ATOM 657 C C . GLY A 1 79 ? 3.025 -7.279 -17.759 1.00 87.81 79 GLY A C 1
ATOM 658 O O . GLY A 1 79 ? 4.018 -7.285 -18.494 1.00 87.81 79 GLY A O 1
ATOM 659 N N . HIS A 1 80 ? 2.798 -6.305 -16.874 1.00 88.94 80 HIS A N 1
ATOM 660 C CA . HIS A 1 80 ? 3.650 -5.136 -16.715 1.00 88.94 80 HIS A CA 1
ATOM 661 C C . HIS A 1 80 ? 4.828 -5.346 -15.759 1.00 88.94 80 HIS A C 1
ATOM 663 O O . HIS A 1 80 ? 5.734 -4.513 -15.730 1.00 88.94 80 HIS A O 1
ATOM 669 N N . MET A 1 81 ? 4.885 -6.473 -15.034 1.00 87.25 81 MET A N 1
ATOM 670 C CA . MET A 1 81 ? 5.948 -6.748 -14.058 1.00 87.25 81 MET A CA 1
ATOM 671 C C . MET A 1 81 ? 7.349 -6.566 -14.636 1.00 87.25 81 MET A C 1
ATOM 673 O O . MET A 1 81 ? 8.200 -5.953 -13.997 1.00 87.25 81 MET A O 1
ATOM 677 N N . LYS A 1 82 ? 7.578 -7.034 -15.869 1.00 88.94 82 LYS A N 1
ATOM 678 C CA . LYS A 1 82 ? 8.871 -6.926 -16.562 1.00 88.94 82 LYS A CA 1
ATOM 679 C C . LYS A 1 82 ? 9.340 -5.483 -16.794 1.00 88.94 82 LYS A C 1
ATOM 681 O O . LYS A 1 82 ? 10.542 -5.264 -16.853 1.00 88.94 82 LYS A O 1
ATOM 686 N N . TYR A 1 83 ? 8.422 -4.518 -16.898 1.00 89.62 83 TYR A N 1
ATOM 687 C CA . TYR A 1 83 ? 8.748 -3.100 -17.108 1.00 89.62 83 TYR A CA 1
ATOM 688 C C . TYR A 1 83 ? 9.040 -2.352 -15.801 1.00 89.62 83 TYR A C 1
ATOM 690 O O . TYR A 1 83 ? 9.520 -1.227 -15.837 1.00 89.62 83 TYR A O 1
ATOM 698 N N . THR A 1 84 ? 8.766 -2.978 -14.654 1.00 90.06 84 THR A N 1
ATOM 699 C CA . THR A 1 84 ? 8.978 -2.409 -13.308 1.00 90.06 84 THR A CA 1
ATOM 700 C C . THR A 1 84 ? 10.152 -3.074 -12.581 1.00 90.06 84 THR A C 1
ATOM 702 O O . THR A 1 84 ? 10.200 -3.097 -11.353 1.00 90.06 84 THR A O 1
ATOM 705 N N . ARG A 1 85 ? 11.065 -3.710 -13.329 1.00 89.19 85 ARG A N 1
ATOM 706 C CA . ARG A 1 85 ? 12.251 -4.372 -12.772 1.00 89.19 85 ARG A CA 1
ATOM 707 C C . ARG A 1 85 ? 13.421 -3.403 -12.784 1.00 89.19 85 ARG A C 1
ATOM 709 O O . ARG A 1 85 ? 13.895 -3.030 -13.853 1.00 89.19 85 ARG A O 1
ATOM 716 N N . ILE A 1 86 ? 13.899 -3.063 -11.596 1.00 90.56 86 ILE A N 1
ATOM 717 C CA . ILE A 1 86 ? 15.135 -2.311 -11.388 1.00 90.56 86 ILE A CA 1
ATOM 718 C C . ILE A 1 86 ? 16.005 -3.028 -10.347 1.00 90.56 86 ILE A C 1
ATOM 720 O O . ILE A 1 86 ? 15.456 -3.745 -9.500 1.00 90.56 86 ILE A O 1
ATOM 724 N N . PRO A 1 87 ? 17.337 -2.873 -10.417 1.00 90.44 87 PRO A N 1
ATOM 725 C CA . PRO A 1 87 ? 18.258 -3.378 -9.401 1.00 90.44 87 PRO A CA 1
ATOM 726 C C . PRO A 1 87 ? 17.892 -2.902 -7.987 1.00 90.44 87 PRO A C 1
ATOM 728 O O . PRO A 1 87 ? 17.478 -1.759 -7.821 1.00 90.44 87 PRO A O 1
ATOM 731 N N . LEU A 1 88 ? 18.032 -3.773 -6.979 1.00 87.69 88 LEU A N 1
ATOM 732 C CA . LEU A 1 88 ? 17.641 -3.482 -5.587 1.00 87.69 88 LEU A CA 1
ATOM 733 C C . LEU A 1 88 ? 18.402 -2.297 -4.976 1.00 87.69 88 LEU A C 1
ATOM 735 O O . LEU A 1 88 ? 17.860 -1.580 -4.149 1.00 87.69 88 LEU A O 1
ATOM 739 N N . ASP A 1 89 ? 19.645 -2.070 -5.392 1.00 89.38 89 ASP A N 1
ATOM 740 C CA . ASP A 1 89 ? 20.476 -0.936 -4.970 1.00 89.38 89 ASP A CA 1
ATOM 741 C C . ASP A 1 89 ? 19.997 0.418 -5.523 1.00 89.38 89 ASP A C 1
ATOM 743 O O . ASP A 1 89 ? 20.511 1.459 -5.126 1.00 89.38 89 ASP A O 1
ATOM 747 N N . GLN A 1 90 ? 19.015 0.408 -6.429 1.00 90.75 90 GLN A N 1
ATOM 748 C CA . GLN A 1 90 ? 18.372 1.598 -6.995 1.00 90.75 90 GLN A CA 1
ATOM 749 C C . GLN A 1 90 ? 16.953 1.813 -6.454 1.00 90.75 90 GLN A C 1
ATOM 751 O O . GLN A 1 90 ? 16.221 2.663 -6.964 1.00 90.75 90 GLN A O 1
ATOM 756 N N . TRP A 1 91 ? 16.522 1.006 -5.482 1.00 92.00 91 TRP A N 1
ATOM 757 C CA . TRP A 1 91 ? 15.202 1.166 -4.888 1.00 92.00 91 TRP A CA 1
ATOM 758 C C . TRP A 1 91 ? 15.183 2.403 -3.997 1.00 92.00 91 TRP A C 1
ATOM 760 O O . TRP A 1 91 ? 16.112 2.663 -3.237 1.00 92.00 91 TRP A O 1
ATOM 770 N N . GLU A 1 92 ? 14.100 3.158 -4.119 1.00 92.25 92 GLU A N 1
ATOM 771 C CA . GLU A 1 92 ? 13.739 4.234 -3.200 1.00 92.25 92 GLU A CA 1
ATOM 772 C C . GLU A 1 92 ? 12.406 3.845 -2.540 1.00 92.25 92 GLU A C 1
ATOM 774 O O . GLU A 1 92 ? 11.790 2.853 -2.941 1.00 92.25 92 GLU A O 1
ATOM 779 N N . ILE A 1 93 ? 11.900 4.659 -1.602 1.00 93.38 93 ILE A N 1
ATOM 780 C CA . ILE A 1 93 ? 10.539 4.487 -1.048 1.00 93.38 93 ILE A CA 1
ATOM 781 C C . ILE A 1 93 ? 9.528 4.290 -2.184 1.00 93.38 93 ILE A C 1
ATOM 783 O O . ILE A 1 93 ? 8.628 3.449 -2.101 1.00 93.38 93 ILE A O 1
ATOM 787 N N . THR A 1 94 ? 9.700 5.052 -3.273 1.00 96.56 94 THR A N 1
ATOM 788 C CA . THR A 1 94 ? 8.889 4.915 -4.477 1.00 96.56 94 THR A CA 1
ATOM 789 C C . THR A 1 94 ? 9.712 4.982 -5.752 1.00 96.56 94 THR A C 1
ATOM 791 O O . THR A 1 94 ? 10.548 5.866 -5.896 1.00 96.56 94 THR A O 1
ATOM 794 N N . ASN A 1 95 ? 9.385 4.154 -6.742 1.00 96.19 95 ASN A N 1
ATOM 795 C CA . ASN A 1 95 ? 9.951 4.248 -8.089 1.00 96.19 95 ASN A CA 1
ATOM 796 C C . ASN A 1 95 ? 8.818 4.307 -9.123 1.00 96.19 95 ASN A C 1
ATOM 798 O O . ASN A 1 95 ? 7.958 3.429 -9.154 1.00 96.19 95 ASN A O 1
ATOM 802 N N . THR A 1 96 ? 8.795 5.332 -9.978 1.00 95.88 96 THR A N 1
ATOM 803 C CA . THR A 1 96 ? 7.722 5.517 -10.973 1.00 95.88 96 THR A CA 1
ATOM 804 C C . THR A 1 96 ? 8.159 5.080 -12.366 1.00 95.88 96 THR A C 1
ATOM 806 O O . THR A 1 96 ? 9.208 5.486 -12.861 1.00 95.88 96 THR A O 1
ATOM 809 N N . PHE A 1 97 ? 7.316 4.283 -13.018 1.00 94.12 97 PHE A N 1
ATOM 810 C CA . PHE A 1 97 ? 7.551 3.698 -14.331 1.00 94.12 97 PHE A CA 1
ATOM 811 C C . PHE A 1 97 ? 6.509 4.192 -15.329 1.00 94.12 97 PHE A C 1
ATOM 813 O O . PHE A 1 97 ? 5.305 4.018 -15.128 1.00 94.12 97 PHE A O 1
ATOM 820 N N . LEU A 1 98 ? 6.985 4.766 -16.435 1.00 92.50 98 LEU A N 1
ATOM 821 C CA . LEU A 1 98 ? 6.160 5.114 -17.585 1.00 92.50 98 LEU A CA 1
ATOM 822 C C . LEU A 1 98 ? 6.185 3.961 -18.593 1.00 92.50 98 LEU A C 1
ATOM 824 O O . LEU A 1 98 ? 7.195 3.717 -19.254 1.00 92.50 98 LEU A O 1
ATOM 828 N N . ILE A 1 99 ? 5.070 3.255 -18.724 1.00 88.31 99 ILE A N 1
ATOM 829 C CA . ILE A 1 99 ? 4.924 2.117 -19.628 1.00 88.31 99 ILE A CA 1
ATOM 830 C C . ILE A 1 99 ? 4.263 2.616 -20.909 1.00 88.31 99 ILE A C 1
ATOM 832 O O . ILE A 1 99 ? 3.076 2.935 -20.944 1.00 88.31 99 ILE A O 1
ATOM 836 N N . SER A 1 100 ? 5.058 2.704 -21.972 1.00 80.19 100 SER A N 1
ATOM 837 C CA . SER A 1 100 ? 4.599 3.136 -23.297 1.00 80.19 100 SER A CA 1
ATOM 838 C C . SER A 1 100 ? 3.918 1.979 -24.032 1.00 80.19 100 SER A C 1
ATOM 840 O O . SER A 1 100 ? 4.485 1.402 -24.956 1.00 80.19 100 SER A O 1
ATOM 842 N N . ASP A 1 101 ? 2.722 1.612 -23.583 1.00 69.25 101 ASP A N 1
ATOM 843 C CA . ASP A 1 101 ? 1.900 0.550 -24.167 1.00 69.25 101 ASP A CA 1
ATOM 844 C C . ASP A 1 101 ? 0.530 1.155 -24.488 1.00 69.25 101 ASP A C 1
ATOM 846 O O . ASP A 1 101 ? -0.240 1.379 -23.576 1.00 69.25 101 ASP A O 1
ATOM 850 N N . ASN A 1 102 ? 0.267 1.556 -25.739 1.00 58.97 102 ASN A N 1
ATOM 851 C CA . ASN A 1 102 ? -0.906 2.366 -26.123 1.00 58.97 102 ASN A CA 1
ATOM 852 C C . ASN A 1 102 ? -2.234 1.873 -25.487 1.00 58.97 102 ASN A C 1
ATOM 854 O O . ASN A 1 102 ? -2.749 0.843 -25.932 1.00 58.97 102 ASN A O 1
ATOM 858 N N . PRO A 1 103 ? -2.867 2.616 -24.551 1.00 73.31 103 PRO A N 1
ATOM 859 C CA . PRO A 1 103 ? -2.502 3.938 -24.024 1.00 73.31 103 PRO A CA 1
ATOM 860 C C . PRO A 1 103 ? -1.455 3.899 -22.900 1.00 73.31 103 PRO A C 1
ATOM 862 O O . PRO A 1 103 ? -1.548 3.082 -21.990 1.00 73.31 103 PRO A O 1
ATOM 865 N N . THR A 1 104 ? -0.523 4.861 -22.910 1.00 81.62 104 THR A N 1
ATOM 866 C CA . THR A 1 104 ? 0.525 5.007 -21.888 1.00 81.62 104 THR A CA 1
ATOM 867 C C . THR A 1 104 ? -0.000 4.809 -20.465 1.00 81.62 104 THR A C 1
ATOM 869 O O . THR A 1 104 ? -0.944 5.474 -20.039 1.00 81.62 104 THR A O 1
ATOM 872 N N . PHE A 1 105 ? 0.656 3.920 -19.726 1.00 85.38 105 PHE A N 1
ATOM 873 C CA . PHE A 1 105 ? 0.269 3.495 -18.388 1.00 85.38 105 PHE A CA 1
ATOM 874 C C . PHE A 1 105 ? 1.363 3.864 -17.382 1.00 85.38 105 PHE A C 1
ATOM 876 O O . PHE A 1 105 ? 2.544 3.635 -17.639 1.00 85.38 105 PHE A O 1
ATOM 883 N N . VAL A 1 106 ? 0.994 4.442 -16.239 1.00 92.81 106 VAL A N 1
ATOM 884 C CA . VAL A 1 106 ? 1.940 4.808 -15.171 1.00 92.81 106 VAL A CA 1
ATOM 885 C C . VAL A 1 106 ? 1.763 3.849 -14.004 1.00 92.81 106 VAL A C 1
ATOM 887 O O . VAL A 1 106 ? 0.645 3.646 -13.534 1.00 92.81 106 VAL A O 1
ATOM 890 N N . ILE A 1 107 ? 2.869 3.278 -13.528 1.00 95.25 107 ILE A N 1
ATOM 891 C CA . ILE A 1 107 ? 2.905 2.468 -12.308 1.00 95.25 107 ILE A CA 1
ATOM 892 C C . ILE A 1 107 ? 3.919 3.085 -11.360 1.00 95.25 107 ILE A C 1
ATOM 894 O O . ILE A 1 107 ? 5.085 3.226 -11.723 1.00 95.25 107 ILE A O 1
ATOM 898 N N . THR A 1 108 ? 3.509 3.372 -10.130 1.00 96.81 108 THR A N 1
ATOM 899 C CA . THR A 1 108 ? 4.445 3.720 -9.058 1.00 96.81 108 THR A CA 1
ATOM 900 C C . THR A 1 108 ? 4.630 2.514 -8.148 1.00 96.81 108 THR A C 1
ATOM 902 O O . THR A 1 108 ? 3.687 2.040 -7.519 1.00 96.81 108 THR A O 1
ATOM 905 N N . GLN A 1 109 ? 5.845 1.977 -8.112 1.00 96.50 109 GLN A N 1
ATOM 906 C CA . GLN A 1 109 ? 6.252 0.996 -7.118 1.00 96.50 109 GLN A CA 1
ATOM 907 C C . GLN A 1 109 ? 6.417 1.679 -5.766 1.00 96.50 109 GLN A C 1
ATOM 909 O O . GLN A 1 109 ? 6.963 2.776 -5.712 1.00 96.50 109 GLN A O 1
ATOM 914 N N . ILE A 1 110 ? 5.963 1.012 -4.711 1.00 96.56 110 ILE A N 1
ATOM 915 C CA . ILE A 1 110 ? 6.105 1.403 -3.313 1.00 96.56 110 ILE A CA 1
ATOM 916 C C . ILE A 1 110 ? 6.739 0.224 -2.583 1.00 96.56 110 ILE A C 1
ATOM 918 O O . ILE A 1 110 ? 6.221 -0.897 -2.658 1.00 96.56 110 ILE A O 1
ATOM 922 N N . ASP A 1 111 ? 7.853 0.477 -1.905 1.00 94.75 111 ASP A N 1
ATOM 923 C CA . ASP A 1 111 ? 8.501 -0.516 -1.059 1.00 94.75 111 ASP A CA 1
ATOM 924 C C . ASP A 1 111 ? 8.041 -0.391 0.399 1.00 94.75 111 ASP A C 1
ATOM 926 O O . ASP A 1 111 ? 8.251 0.632 1.043 1.00 94.75 111 ASP A O 1
ATOM 930 N N . LEU A 1 112 ? 7.416 -1.444 0.927 1.00 93.75 112 LEU A N 1
ATOM 931 C CA . LEU A 1 112 ? 6.874 -1.467 2.286 1.00 93.75 112 LEU A CA 1
ATOM 932 C C . LEU A 1 112 ? 7.959 -1.365 3.363 1.00 93.75 112 LEU A C 1
ATOM 934 O O . LEU A 1 112 ? 7.687 -0.802 4.422 1.00 93.75 112 LEU A O 1
ATOM 938 N N . TYR A 1 113 ? 9.167 -1.877 3.101 1.00 91.94 113 TYR A N 1
ATOM 939 C CA . TYR A 1 113 ? 10.280 -1.745 4.042 1.00 91.94 113 TYR A CA 1
ATOM 940 C C . TYR A 1 113 ? 10.686 -0.273 4.186 1.00 91.94 113 TYR A C 1
ATOM 942 O O . TYR A 1 113 ? 10.667 0.269 5.290 1.00 91.94 113 TYR A O 1
ATOM 950 N N . GLU A 1 114 ? 10.945 0.403 3.068 1.00 93.12 114 GLU A N 1
ATOM 951 C CA . GLU A 1 114 ? 11.268 1.831 3.066 1.00 93.12 114 GLU A CA 1
ATOM 952 C C . GLU A 1 114 ? 10.106 2.708 3.572 1.00 93.12 114 GLU A C 1
ATOM 954 O O . GLU A 1 114 ? 10.344 3.693 4.266 1.00 93.12 114 GLU A O 1
ATOM 959 N N . VAL A 1 115 ? 8.839 2.350 3.310 1.00 93.50 115 VAL A N 1
ATOM 960 C CA . VAL A 1 115 ? 7.676 3.037 3.917 1.00 93.50 115 VAL A CA 1
ATOM 961 C C . VAL A 1 115 ? 7.708 2.930 5.441 1.00 93.50 115 VAL A C 1
ATOM 963 O O . VAL A 1 115 ? 7.504 3.931 6.132 1.00 93.50 115 VAL A O 1
ATOM 966 N N . ARG A 1 116 ? 7.969 1.732 5.973 1.00 92.06 116 ARG A N 1
ATOM 967 C CA . ARG A 1 116 ? 8.048 1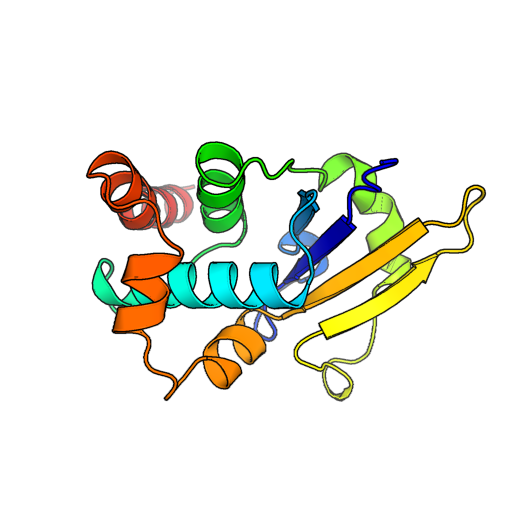.492 7.416 1.00 92.06 116 ARG A CA 1
ATOM 968 C C . ARG A 1 116 ? 9.176 2.306 8.044 1.00 92.06 116 ARG A C 1
ATOM 970 O O . ARG A 1 116 ? 8.939 2.979 9.044 1.00 92.06 116 ARG A O 1
ATOM 977 N N . GLU A 1 117 ? 10.364 2.307 7.438 1.00 91.12 117 GLU A N 1
ATOM 978 C CA . GLU A 1 117 ? 11.510 3.092 7.916 1.00 91.12 117 GLU A CA 1
ATOM 979 C C . GLU A 1 117 ? 11.274 4.603 7.808 1.00 91.12 117 GLU A C 1
ATOM 981 O O . GLU A 1 117 ? 11.589 5.341 8.739 1.00 91.12 117 GLU A O 1
ATOM 986 N N . PHE A 1 118 ? 10.648 5.069 6.726 1.00 89.12 118 PHE A N 1
ATOM 987 C CA . PHE A 1 118 ? 10.290 6.476 6.549 1.00 89.12 118 PHE A CA 1
ATOM 988 C C . PHE A 1 118 ? 9.269 6.959 7.587 1.00 89.12 118 PHE A C 1
ATOM 990 O O . PHE A 1 118 ? 9.348 8.089 8.070 1.00 89.12 118 PHE A O 1
ATOM 997 N N . CYS A 1 119 ? 8.293 6.117 7.929 1.00 86.69 119 CYS A N 1
ATOM 998 C CA . CYS A 1 119 ? 7.279 6.444 8.925 1.00 86.69 119 CYS A CA 1
ATOM 999 C C . CYS A 1 119 ? 7.754 6.231 10.375 1.00 86.69 119 CYS A C 1
ATOM 1001 O O . CYS A 1 119 ? 7.116 6.744 11.298 1.00 86.69 119 CYS A O 1
ATOM 1003 N N . ASN A 1 120 ? 8.869 5.528 10.590 1.00 82.38 120 ASN A N 1
ATOM 1004 C CA . ASN A 1 120 ? 9.448 5.295 11.910 1.00 82.38 120 ASN A CA 1
ATOM 1005 C C . ASN A 1 120 ? 9.926 6.620 12.541 1.00 82.38 120 ASN A C 1
ATOM 1007 O O . ASN A 1 120 ? 10.755 7.334 11.982 1.00 82.38 120 ASN A O 1
ATOM 1011 N N . GLY A 1 121 ? 9.404 6.961 13.722 1.00 67.50 121 GLY A N 1
ATOM 1012 C CA . GLY A 1 121 ? 9.747 8.200 14.436 1.00 67.50 121 GLY A CA 1
ATOM 1013 C C . GLY A 1 121 ? 8.881 9.424 14.105 1.00 67.50 121 GLY A C 1
ATOM 1014 O O . GLY A 1 121 ? 9.130 10.501 14.648 1.00 67.50 121 GLY A O 1
ATOM 1015 N N . ILE A 1 122 ? 7.855 9.277 13.262 1.00 71.25 122 ILE A N 1
ATOM 1016 C CA . ILE A 1 122 ? 6.769 10.264 13.123 1.00 71.25 122 ILE A CA 1
ATOM 1017 C C . ILE A 1 122 ? 5.766 10.065 14.281 1.00 71.25 122 ILE A C 1
ATOM 1019 O O . ILE A 1 122 ? 5.795 9.026 14.937 1.00 71.25 122 ILE A O 1
ATOM 1023 N N . ASP A 1 123 ? 4.890 11.035 14.575 1.00 78.12 123 ASP A N 1
ATOM 1024 C CA . ASP A 1 123 ? 3.778 10.845 15.523 1.00 78.12 123 ASP A CA 1
ATOM 1025 C C . ASP A 1 123 ? 2.776 9.808 14.977 1.00 78.12 123 ASP A C 1
ATOM 1027 O O . ASP A 1 123 ? 1.787 10.110 14.304 1.00 78.12 123 ASP A O 1
ATOM 1031 N N . LEU A 1 124 ? 3.116 8.537 15.190 1.00 75.62 124 LEU A N 1
ATOM 1032 C CA . LEU A 1 124 ? 2.391 7.381 14.681 1.00 75.62 124 LEU A CA 1
ATOM 1033 C C . LEU A 1 124 ? 0.997 7.281 15.290 1.00 75.62 124 LEU A C 1
ATOM 1035 O O . LEU A 1 124 ? 0.076 6.850 14.604 1.00 75.62 124 LEU A O 1
ATOM 1039 N N . ASN A 1 125 ? 0.829 7.709 16.542 1.00 80.38 125 ASN A N 1
ATOM 1040 C CA . ASN A 1 125 ? -0.467 7.679 17.209 1.00 80.38 125 ASN A CA 1
ATOM 1041 C C . ASN A 1 125 ? -1.434 8.642 16.523 1.00 80.38 125 ASN A C 1
ATOM 1043 O O . ASN A 1 125 ? -2.515 8.221 16.115 1.00 80.38 125 ASN A O 1
ATOM 1047 N N . GLU A 1 126 ? -1.011 9.888 16.290 1.00 83.56 126 GLU A N 1
ATOM 1048 C CA . GLU A 1 126 ? -1.831 10.869 15.574 1.00 83.56 126 GLU A CA 1
ATOM 1049 C C . GLU A 1 126 ? -2.174 10.387 14.153 1.00 83.56 126 GLU A C 1
ATOM 1051 O O . GLU A 1 126 ? -3.317 10.508 13.700 1.00 83.56 126 GLU A O 1
ATOM 1056 N N . LYS A 1 127 ? -1.210 9.792 13.438 1.00 81.69 127 LYS A N 1
ATOM 1057 C CA . LYS A 1 127 ? -1.465 9.237 12.100 1.00 81.69 127 LYS A CA 1
ATOM 1058 C C . LYS A 1 127 ? -2.450 8.072 12.131 1.00 81.69 127 LYS A C 1
ATOM 1060 O O . LYS A 1 127 ? -3.370 8.046 11.316 1.00 81.69 127 LYS A O 1
ATOM 1065 N N . MET A 1 128 ? -2.290 7.124 13.052 1.00 88.56 128 MET A N 1
ATOM 1066 C CA . MET A 1 128 ? -3.201 5.984 13.172 1.00 88.56 128 MET A CA 1
ATOM 1067 C C . MET A 1 128 ? -4.618 6.428 13.550 1.00 88.56 128 MET A C 1
ATOM 1069 O O . MET A 1 128 ? -5.582 5.923 12.976 1.00 88.56 128 MET A O 1
ATOM 1073 N N . GLU A 1 129 ? -4.762 7.396 14.457 1.00 88.62 129 GLU A N 1
ATOM 1074 C CA . GLU A 1 129 ? -6.062 7.946 14.860 1.00 88.62 129 GLU A CA 1
ATOM 1075 C C . GLU A 1 129 ? -6.790 8.634 13.697 1.00 88.62 129 GLU A C 1
ATOM 1077 O O . GLU A 1 129 ? -7.996 8.447 13.519 1.00 88.62 129 GLU A O 1
ATOM 1082 N N . ASN A 1 130 ? -6.058 9.392 12.875 1.00 90.00 130 ASN A N 1
ATOM 1083 C CA . ASN A 1 130 ? -6.645 10.185 11.795 1.00 90.00 130 ASN A CA 1
ATOM 1084 C C . ASN A 1 130 ? -6.845 9.414 10.481 1.00 90.00 130 ASN A C 1
ATOM 1086 O O . ASN A 1 130 ? -7.728 9.766 9.697 1.00 90.00 130 ASN A O 1
ATOM 1090 N N . LEU A 1 131 ? -6.017 8.402 10.205 1.00 92.81 131 LEU A N 1
ATOM 1091 C CA . LEU A 1 131 ? -5.996 7.715 8.908 1.00 92.81 131 LEU A CA 1
ATOM 1092 C C . LEU A 1 131 ? -6.655 6.338 8.932 1.00 92.81 131 LEU A C 1
ATOM 1094 O O . LEU A 1 131 ? -7.117 5.881 7.886 1.00 92.81 131 LEU A O 1
ATOM 1098 N N . LEU A 1 132 ? -6.697 5.661 10.083 1.00 95.25 132 LEU A N 1
ATOM 1099 C CA . LEU A 1 132 ? -7.245 4.310 10.164 1.00 95.25 132 LEU A CA 1
ATOM 1100 C C . LEU A 1 132 ? -8.717 4.320 10.598 1.00 95.25 132 LEU A C 1
ATOM 1102 O O . LEU A 1 132 ? -9.123 5.132 11.434 1.00 95.25 132 LEU A O 1
ATOM 1106 N N . PRO A 1 133 ? -9.538 3.384 10.092 1.00 95.69 133 PRO A N 1
ATOM 1107 C CA . PRO A 1 133 ? -10.876 3.176 10.620 1.00 95.69 133 PRO A CA 1
ATOM 1108 C C . PRO A 1 133 ? -10.836 2.756 12.097 1.00 95.69 133 PRO A C 1
ATOM 1110 O O . PRO A 1 133 ? -10.295 1.711 12.445 1.00 95.69 133 PRO A O 1
ATOM 1113 N N . GLN A 1 134 ? -11.521 3.504 12.961 1.00 92.25 134 GLN A N 1
ATOM 1114 C CA . GLN A 1 134 ? -11.575 3.262 14.414 1.00 92.25 134 GLN A CA 1
ATOM 1115 C C . GLN A 1 134 ? -12.575 2.158 14.817 1.00 92.25 134 GLN A C 1
ATOM 1117 O O . GLN A 1 134 ? -13.215 2.206 15.868 1.00 92.25 134 GLN A O 1
ATOM 1122 N N . SER A 1 135 ? -12.787 1.174 13.941 1.00 94.06 135 SER A N 1
ATOM 1123 C CA . SER A 1 135 ? -13.794 0.129 14.136 1.00 94.06 135 SER A CA 1
ATOM 1124 C C . SER A 1 135 ? -13.168 -1.166 14.653 1.00 94.06 135 SER A C 1
ATOM 1126 O O . SER A 1 135 ? -12.096 -1.573 14.211 1.00 94.06 135 SER A O 1
ATOM 1128 N N . LYS A 1 136 ? -13.892 -1.889 15.519 1.00 93.75 136 LYS A N 1
ATOM 1129 C CA . LYS A 1 136 ? -13.495 -3.248 15.937 1.00 93.75 136 LYS A CA 1
ATOM 1130 C C . LYS A 1 136 ? -13.340 -4.197 14.751 1.00 93.75 136 LYS A C 1
ATOM 1132 O O . LYS A 1 136 ? -12.541 -5.121 14.801 1.00 93.75 136 LYS A O 1
ATOM 1137 N N . GLU A 1 137 ? -14.123 -3.985 13.696 1.00 95.06 137 GLU A N 1
ATOM 1138 C CA . GLU A 1 137 ? -14.027 -4.783 12.478 1.00 95.06 137 GLU A CA 1
ATOM 1139 C C . GLU A 1 137 ? -12.669 -4.608 11.789 1.00 95.06 137 GLU A C 1
ATOM 1141 O O . GLU A 1 137 ? -12.085 -5.594 11.347 1.00 95.06 137 GLU A O 1
ATOM 1146 N N . PHE A 1 138 ? -12.154 -3.378 11.739 1.00 94.69 138 PHE A N 1
ATOM 1147 C CA . PHE A 1 138 ? -10.832 -3.087 11.192 1.00 94.69 138 PHE A CA 1
ATOM 1148 C C . PHE A 1 138 ? -9.727 -3.771 11.999 1.00 94.69 138 PHE A C 1
ATOM 1150 O O . PHE A 1 138 ? -8.921 -4.499 11.428 1.00 94.69 138 PHE A O 1
ATOM 1157 N N . GLU A 1 139 ? -9.737 -3.639 13.328 1.00 93.19 139 GLU A N 1
ATOM 1158 C CA . GLU A 1 139 ? -8.745 -4.310 14.181 1.00 93.19 139 GLU A CA 1
ATOM 1159 C C . GLU A 1 139 ? -8.795 -5.839 14.056 1.00 93.19 139 GLU A C 1
ATOM 1161 O O . GLU A 1 139 ? -7.754 -6.497 14.051 1.00 93.19 139 GLU A O 1
ATOM 1166 N N . LEU A 1 140 ? -9.993 -6.421 13.929 1.00 91.19 140 LEU A N 1
ATOM 1167 C CA . LEU A 1 140 ? -10.145 -7.853 13.671 1.00 91.19 140 LEU A CA 1
ATOM 1168 C C . LEU A 1 140 ? -9.544 -8.243 12.319 1.00 91.19 140 LEU A C 1
ATOM 1170 O O . LEU A 1 140 ? -8.880 -9.271 12.239 1.00 91.19 140 LEU A O 1
ATOM 1174 N N . GLU A 1 141 ? -9.737 -7.439 11.272 1.00 91.62 141 GLU A N 1
ATOM 1175 C CA . GLU A 1 141 ? -9.127 -7.695 9.963 1.00 91.62 141 GLU A CA 1
ATOM 1176 C C . GLU A 1 141 ? -7.596 -7.601 10.011 1.00 91.62 141 GLU A C 1
ATOM 1178 O O . GLU A 1 141 ? -6.919 -8.439 9.421 1.00 91.62 141 GLU A O 1
ATOM 1183 N N . ILE A 1 142 ? -7.041 -6.657 10.778 1.00 91.06 142 ILE A N 1
ATOM 1184 C CA . ILE A 1 142 ? -5.593 -6.566 11.021 1.00 91.06 142 ILE A CA 1
ATOM 1185 C C . ILE A 1 142 ? -5.089 -7.825 11.745 1.00 91.06 142 ILE A C 1
ATOM 1187 O O . ILE A 1 142 ? -4.097 -8.423 11.341 1.00 91.06 142 ILE A O 1
ATOM 1191 N N . ARG A 1 143 ? -5.797 -8.297 12.775 1.00 87.75 143 ARG A N 1
ATOM 1192 C CA . ARG A 1 143 ? -5.395 -9.492 13.543 1.00 87.75 143 ARG A CA 1
ATOM 1193 C C . ARG A 1 143 ? -5.561 -10.804 12.774 1.00 87.75 143 ARG A C 1
ATOM 1195 O O . ARG A 1 143 ? -4.840 -11.762 13.049 1.00 87.75 143 ARG A O 1
ATOM 1202 N N . ARG A 1 144 ? -6.486 -10.864 11.807 1.00 80.12 144 ARG A N 1
ATOM 1203 C CA . ARG A 1 144 ? -6.770 -12.067 10.998 1.00 80.12 144 ARG A CA 1
ATOM 1204 C C . ARG A 1 144 ? -5.564 -12.591 10.221 1.00 80.12 144 ARG A C 1
ATOM 1206 O O . ARG A 1 144 ? -5.557 -13.774 9.888 1.00 80.12 144 ARG A O 1
ATOM 1213 N N . GLY A 1 145 ? -4.539 -11.764 9.998 1.00 60.81 145 GLY A N 1
ATOM 1214 C CA . GLY A 1 145 ? -3.269 -12.204 9.417 1.00 60.81 145 GLY A CA 1
ATOM 1215 C C . GLY A 1 145 ? -2.703 -13.437 10.125 1.00 60.81 145 GLY A C 1
ATOM 1216 O O . GLY A 1 145 ? -2.309 -14.389 9.460 1.00 60.81 145 GLY A O 1
ATOM 1217 N N . HIS A 1 146 ? -2.792 -13.496 11.458 1.00 54.09 146 HIS A N 1
ATOM 1218 C CA . HIS A 1 146 ? -2.278 -14.614 12.254 1.00 54.09 146 HIS A CA 1
ATOM 1219 C C . HIS A 1 146 ? -2.871 -15.977 11.825 1.00 54.09 146 HIS A C 1
ATOM 1221 O O . HIS A 1 146 ? -2.135 -16.943 11.656 1.00 54.09 146 HIS A O 1
ATOM 1227 N N . GLU A 1 147 ? -4.174 -16.086 11.537 1.00 54.59 147 GLU A N 1
ATOM 1228 C CA . GLU A 1 147 ? -4.774 -17.344 11.035 1.00 54.59 147 GLU A CA 1
ATOM 1229 C C . GLU A 1 147 ? -4.391 -17.651 9.569 1.00 54.59 147 GLU A C 1
ATOM 1231 O O . GLU A 1 147 ? -4.317 -18.814 9.150 1.00 54.59 147 GLU A O 1
ATOM 1236 N N . PHE A 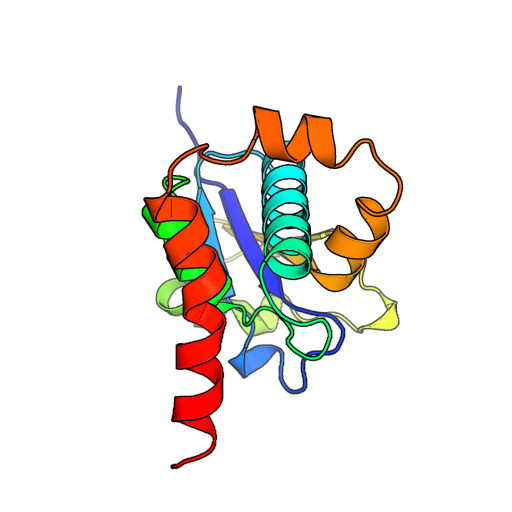1 148 ? -4.092 -16.613 8.785 1.00 52.75 148 PHE A N 1
ATOM 1237 C CA . PHE A 1 148 ? -3.655 -16.723 7.392 1.00 52.75 148 PHE A CA 1
ATOM 1238 C C . PHE A 1 148 ? -2.222 -17.283 7.269 1.00 52.75 148 PHE A C 1
ATOM 1240 O O . PHE A 1 148 ? -1.948 -18.070 6.359 1.00 52.75 148 PHE A O 1
ATOM 1247 N N . TYR A 1 149 ? -1.321 -16.949 8.204 1.00 52.69 149 TYR A N 1
ATOM 1248 C CA . TYR A 1 149 ? 0.078 -17.408 8.194 1.00 52.69 149 TYR A CA 1
ATOM 1249 C C . TYR A 1 149 ? 0.233 -18.883 8.579 1.00 52.69 149 TYR A C 1
ATOM 1251 O O . TYR A 1 149 ? 0.948 -19.620 7.900 1.00 52.69 149 TYR A O 1
ATOM 1259 N N . TYR A 1 150 ? -0.481 -19.356 9.606 1.00 49.91 150 TYR A N 1
ATOM 1260 C CA . TYR A 1 150 ? -0.346 -20.740 10.090 1.00 49.91 150 TYR A CA 1
ATOM 1261 C C . TYR A 1 150 ? -1.057 -21.791 9.217 1.00 49.91 150 TYR A C 1
ATOM 1263 O O . TYR A 1 150 ? -0.679 -22.965 9.235 1.00 49.91 150 TYR A O 1
ATOM 1271 N N . SER A 1 151 ? -2.034 -21.393 8.396 1.00 49.59 151 SER A N 1
ATOM 1272 C CA . SER A 1 151 ? -2.709 -22.307 7.459 1.00 49.59 151 SER A CA 1
ATOM 1273 C C . SER A 1 151 ? -1.883 -22.629 6.203 1.00 49.59 151 SER A C 1
ATOM 1275 O O . SER A 1 151 ? -2.089 -23.681 5.601 1.00 49.59 151 SER A O 1
ATOM 1277 N N . ARG A 1 152 ? -0.897 -21.792 5.836 1.00 46.84 152 ARG A N 1
ATOM 1278 C CA . ARG A 1 152 ? 0.006 -22.019 4.685 1.00 46.84 152 ARG A CA 1
ATOM 1279 C C . ARG A 1 152 ? 1.242 -22.870 4.992 1.00 46.84 152 ARG A C 1
ATOM 1281 O O . ARG A 1 152 ? 1.901 -23.318 4.062 1.00 46.84 152 ARG A O 1
ATOM 1288 N N . VAL A 1 153 ? 1.565 -23.105 6.266 1.00 44.19 153 VAL A N 1
ATOM 1289 C CA . VAL A 1 153 ? 2.693 -23.975 6.675 1.00 44.19 153 VAL A CA 1
ATOM 1290 C C . VAL A 1 153 ? 2.263 -25.452 6.776 1.00 44.19 153 VAL A C 1
ATOM 1292 O O . VAL A 1 153 ? 3.092 -26.333 6.974 1.00 44.19 153 VAL A O 1
ATOM 1295 N N . SER A 1 154 ? 0.967 -25.737 6.607 1.00 37.34 154 SER A N 1
ATOM 1296 C CA . SER A 1 154 ? 0.378 -27.078 6.754 1.00 37.34 154 SER A CA 1
ATOM 1297 C C . SER A 1 154 ? -0.001 -27.757 5.423 1.00 37.34 154 SER A C 1
ATOM 1299 O O . SER A 1 154 ? -0.722 -28.754 5.441 1.00 37.34 154 SER A O 1
ATOM 1301 N N . THR A 1 155 ? 0.466 -27.245 4.278 1.00 36.91 155 THR A N 1
ATOM 1302 C CA . THR A 1 155 ? 0.251 -27.815 2.928 1.00 36.91 155 THR A CA 1
ATOM 1303 C C . THR A 1 155 ? 1.540 -27.829 2.131 1.00 36.91 155 THR A C 1
ATOM 1305 O O . THR A 1 155 ? 1.790 -28.836 1.437 1.00 36.91 155 THR A O 1
#